Protein AF-A0A183U001-F1 (afdb_monomer_lite)

Secondary structure (DSSP, 8-state):
--------S---PPEEETTTTEEEEEEEEE-SSS-EEEEEEEEETTSHHHHHHHHH---EEES-STT-TT--THHHHHH------EEE----BTTBS---

Foldseek 3Di:
DDDDDDDDPDDWDWDQDPVQQKTKTWDFDDDPPRDIDIDIDIDHLCAAPQSVCLVPQDWDWFQALVPDPRHDCVVCVVVVNDDGIDTDGDDDPPVGSDPD

InterPro domains:
  IPR003018 GA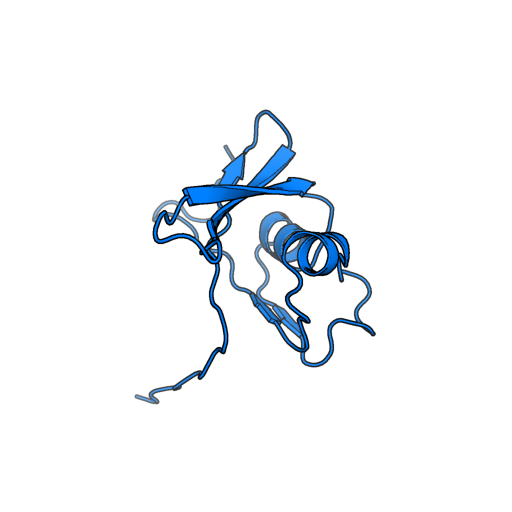F domain [PF01590] (6-93)
  IPR029016 GAF-like domain superfamily [G3DSA:3.30.450.40] (4-97)

Radius of gyration: 14.83 Å; chains: 1; bounding box: 39×41×35 Å

Sequence (100 aa):
MGFFLFEFIRCSLFLLDKEHSELVAEVFEKNGTSDEYLTEIRMPLSQGIVGHVASTGQMMNVKDVYSHPYFYPKVDERTGFVTRNILCFPIKDSSGLHFN

pLDDT: mean 82.6, std 16.4, range [34.56, 96.75]

Structure (mmCIF, N/CA/C/O backbone):
data_AF-A0A183U001-F1
#
_entry.id   AF-A0A183U001-F1
#
loop_
_atom_site.group_PDB
_atom_site.id
_atom_site.type_symbol
_atom_site.label_atom_id
_atom_site.label_alt_id
_atom_site.label_comp_id
_atom_site.label_asym_id
_atom_site.label_entity_id
_atom_site.label_seq_id
_atom_site.pdbx_PDB_ins_code
_atom_site.Cartn_x
_atom_site.Cartn_y
_atom_site.Cartn_z
_atom_site.occupancy
_atom_site.B_iso_or_equiv
_atom_site.auth_seq_id
_atom_site.auth_comp_id
_atom_site.auth_asym_id
_atom_site.auth_atom_id
_atom_site.pdbx_PDB_model_num
ATOM 1 N N . MET A 1 1 ? 2.229 -29.483 10.875 1.00 41.34 1 MET A N 1
ATOM 2 C CA . MET A 1 1 ? 2.488 -28.035 11.001 1.00 41.34 1 MET A CA 1
ATOM 3 C C . MET A 1 1 ? 3.276 -27.628 9.765 1.00 41.34 1 MET A C 1
ATOM 5 O O . MET A 1 1 ? 4.424 -28.032 9.649 1.00 41.34 1 MET A O 1
ATOM 9 N N . GLY A 1 2 ? 2.634 -27.018 8.769 1.00 45.03 2 GLY A N 1
ATOM 10 C CA . GLY A 1 2 ? 3.305 -26.660 7.515 1.00 45.03 2 GLY A CA 1
ATOM 11 C C . GLY A 1 2 ? 4.025 -25.326 7.668 1.00 45.03 2 GLY A C 1
ATOM 12 O O . GLY A 1 2 ? 3.396 -24.346 8.055 1.00 45.03 2 GLY A O 1
ATOM 13 N N . PHE A 1 3 ? 5.324 -25.292 7.386 1.00 43.03 3 PHE A N 1
ATOM 14 C CA . PHE A 1 3 ? 6.067 -24.046 7.242 1.00 43.03 3 PHE A CA 1
ATOM 15 C C . PHE A 1 3 ? 5.891 -23.564 5.800 1.00 43.03 3 PHE A C 1
ATOM 17 O O . PHE A 1 3 ? 6.305 -24.251 4.869 1.00 43.03 3 P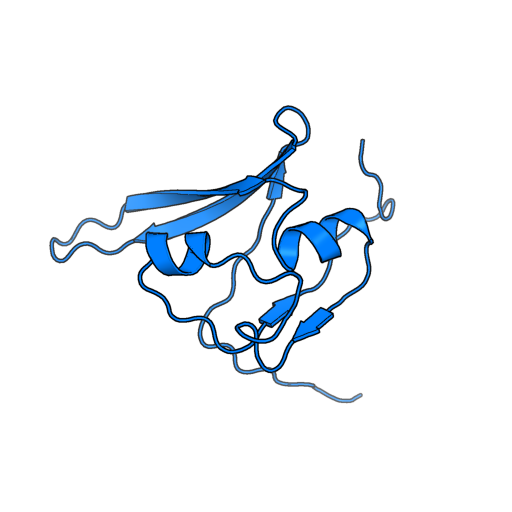HE A O 1
ATOM 24 N N . PHE A 1 4 ? 5.250 -22.412 5.608 1.00 49.66 4 PHE A N 1
ATOM 25 C CA . PHE A 1 4 ? 5.216 -21.739 4.312 1.00 49.66 4 PHE A CA 1
ATOM 26 C C . PHE A 1 4 ? 6.350 -20.716 4.290 1.00 49.66 4 PHE A C 1
ATOM 28 O O . PHE A 1 4 ? 6.270 -19.688 4.959 1.00 49.66 4 PHE A O 1
ATOM 35 N N . LEU A 1 5 ? 7.423 -21.026 3.563 1.00 49.44 5 LEU A N 1
ATOM 36 C CA . LEU A 1 5 ? 8.483 -20.067 3.271 1.00 49.44 5 LEU A CA 1
ATOM 37 C C . LEU A 1 5 ? 8.030 -19.225 2.072 1.00 49.44 5 LEU A C 1
ATOM 39 O O . LEU A 1 5 ? 7.785 -19.770 0.997 1.00 49.44 5 LEU A O 1
ATOM 43 N N . PHE A 1 6 ? 7.899 -17.915 2.261 1.00 59.69 6 PHE A N 1
ATOM 44 C CA . PHE A 1 6 ? 7.702 -16.970 1.167 1.00 59.69 6 PHE A CA 1
ATOM 45 C C . PHE A 1 6 ? 9.003 -16.197 0.953 1.00 59.69 6 PHE A C 1
ATOM 47 O O . PHE A 1 6 ? 9.484 -15.537 1.871 1.00 59.69 6 PHE A O 1
ATOM 54 N N . GLU A 1 7 ? 9.564 -16.272 -0.251 1.00 54.97 7 GLU A N 1
ATOM 55 C CA . GLU A 1 7 ? 10.674 -15.412 -0.653 1.00 54.97 7 GLU A CA 1
ATOM 56 C C . GLU A 1 7 ? 10.115 -14.149 -1.310 1.00 54.97 7 GLU A C 1
ATOM 58 O O . GLU A 1 7 ? 9.484 -14.209 -2.367 1.00 54.97 7 GLU A O 1
ATOM 63 N N . PHE A 1 8 ? 10.341 -12.999 -0.675 1.00 70.38 8 PHE A N 1
ATOM 64 C CA . PHE A 1 8 ? 9.997 -11.691 -1.224 1.00 70.38 8 PHE A CA 1
ATOM 65 C C . PHE A 1 8 ? 11.264 -10.922 -1.560 1.00 70.38 8 PHE A C 1
ATOM 67 O O . PHE A 1 8 ? 12.214 -10.895 -0.782 1.00 70.38 8 PHE A O 1
ATOM 74 N N . ILE A 1 9 ? 11.248 -10.240 -2.703 1.00 77.75 9 ILE A N 1
ATOM 75 C CA . ILE A 1 9 ? 12.345 -9.351 -3.101 1.00 77.75 9 ILE A CA 1
ATOM 76 C C . ILE A 1 9 ? 12.358 -8.096 -2.213 1.00 77.75 9 ILE A C 1
ATOM 78 O O . ILE A 1 9 ? 13.425 -7.579 -1.893 1.00 77.75 9 ILE A O 1
ATOM 82 N N . ARG A 1 10 ? 11.178 -7.607 -1.806 1.00 83.50 10 ARG A N 1
ATOM 83 C CA . ARG A 1 10 ? 10.997 -6.487 -0.872 1.00 83.50 10 ARG A CA 1
ATOM 84 C C . ARG A 1 10 ? 9.744 -6.698 -0.026 1.00 83.50 10 ARG A C 1
ATOM 86 O O . ARG A 1 10 ? 8.740 -7.193 -0.532 1.00 83.50 10 ARG A O 1
ATOM 93 N N . CYS A 1 11 ? 9.805 -6.263 1.229 1.00 85.69 11 CYS A N 1
ATOM 94 C CA . CYS A 1 11 ? 8.665 -6.174 2.139 1.00 85.69 11 CYS A CA 1
ATOM 95 C C . CYS A 1 11 ? 8.568 -4.743 2.672 1.00 85.69 11 CYS A C 1
ATOM 97 O O . CYS A 1 11 ? 9.588 -4.127 2.971 1.00 85.69 11 CYS A O 1
ATOM 99 N N . SER A 1 12 ? 7.348 -4.238 2.816 1.00 87.88 12 SER A N 1
ATOM 100 C CA . SER A 1 12 ? 7.065 -2.898 3.335 1.00 87.88 12 SER A CA 1
ATOM 101 C C . SER A 1 12 ? 5.891 -2.953 4.304 1.00 87.88 12 SER A C 1
ATOM 103 O O . SER A 1 12 ? 4.905 -3.643 4.033 1.00 87.88 12 SER A O 1
ATOM 105 N N . LEU A 1 13 ? 5.977 -2.197 5.396 1.00 90.25 13 LEU A N 1
ATOM 106 C CA . LEU A 1 13 ? 4.875 -1.983 6.326 1.00 90.25 13 LEU A CA 1
ATOM 107 C C . LEU A 1 13 ? 4.289 -0.592 6.079 1.00 90.25 13 LEU A C 1
ATOM 109 O O . LEU A 1 13 ? 5.012 0.395 6.162 1.00 90.25 13 LEU A O 1
ATOM 113 N N . PHE A 1 14 ? 2.991 -0.532 5.789 1.00 92.75 14 PHE A N 1
ATOM 114 C CA . PHE A 1 14 ? 2.256 0.726 5.699 1.00 92.75 14 PHE A CA 1
ATOM 115 C C . PHE A 1 14 ? 1.454 0.943 6.978 1.00 92.75 14 PHE A C 1
ATOM 117 O O . PHE A 1 14 ? 0.710 0.062 7.411 1.00 92.75 14 PHE A O 1
ATOM 124 N N . LEU A 1 15 ? 1.598 2.129 7.555 1.00 92.44 15 LEU A N 1
ATOM 125 C CA . LEU A 1 15 ? 0.816 2.623 8.674 1.00 92.44 15 LEU A CA 1
ATOM 126 C C . LEU A 1 15 ? -0.316 3.503 8.147 1.00 92.44 15 LEU A C 1
ATOM 128 O O . LEU A 1 15 ? -0.143 4.260 7.194 1.00 92.44 15 LEU A O 1
ATOM 132 N N . LEU A 1 16 ? -1.486 3.377 8.762 1.00 91.50 16 LEU A N 1
ATOM 133 C CA . LEU A 1 16 ? -2.657 4.174 8.426 1.00 91.50 16 LEU A CA 1
ATOM 134 C C . LEU A 1 16 ? -2.614 5.512 9.174 1.00 91.50 16 LEU A C 1
ATOM 136 O 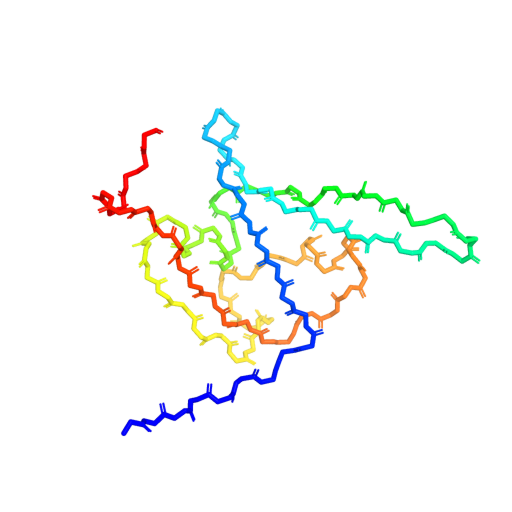O . LEU A 1 16 ? -2.720 5.531 10.399 1.00 91.50 16 LEU A O 1
ATOM 140 N N . ASP A 1 17 ? -2.535 6.610 8.428 1.00 92.88 17 ASP A N 1
ATOM 141 C CA . ASP A 1 17 ? -2.764 7.973 8.905 1.00 92.88 17 ASP A CA 1
ATOM 142 C C . ASP A 1 17 ? -4.238 8.336 8.665 1.00 92.88 17 ASP A C 1
ATOM 144 O O . ASP A 1 17 ? -4.675 8.587 7.538 1.00 92.88 17 ASP A O 1
ATOM 148 N N . LYS A 1 18 ? -5.038 8.310 9.735 1.00 87.00 18 LYS A N 1
ATOM 149 C CA . LYS A 1 18 ? -6.490 8.538 9.658 1.00 87.00 18 LYS A CA 1
ATOM 150 C C . LYS A 1 18 ? -6.850 10.001 9.473 1.00 87.00 18 LYS A C 1
ATOM 152 O O . LYS A 1 18 ? -7.850 10.287 8.821 1.00 87.00 18 LYS A O 1
ATOM 157 N N . GLU A 1 19 ? -6.042 10.904 10.021 1.00 93.56 19 GLU A N 1
ATOM 158 C CA . GLU A 1 19 ? -6.293 12.343 9.945 1.00 93.56 19 GLU A CA 1
ATOM 159 C C . GLU A 1 19 ? -6.237 12.813 8.491 1.00 93.56 19 GLU A C 1
ATOM 161 O O . GLU A 1 19 ? -7.108 13.559 8.042 1.00 93.56 19 GLU A O 1
ATOM 166 N N . HIS A 1 20 ? -5.273 12.292 7.730 1.00 94.44 20 HIS A N 1
ATOM 167 C CA . HIS A 1 20 ? -5.076 12.642 6.324 1.00 94.44 20 HIS A CA 1
ATOM 168 C C . HIS A 1 20 ? -5.696 11.630 5.348 1.00 94.44 20 HIS A C 1
ATOM 170 O O . HIS A 1 20 ? -5.728 11.877 4.144 1.00 94.44 20 HIS A O 1
ATOM 176 N N . SER A 1 21 ? -6.231 10.507 5.847 1.00 94.56 21 SER A N 1
ATOM 177 C CA . SER A 1 21 ? -6.699 9.377 5.026 1.00 94.56 21 SER A CA 1
ATOM 178 C C . SER A 1 21 ? -5.609 8.846 4.081 1.00 94.56 21 SER A C 1
ATOM 180 O O . SER A 1 21 ? -5.853 8.563 2.902 1.00 94.56 21 SER A O 1
ATOM 182 N N . GLU A 1 22 ? -4.399 8.693 4.617 1.00 95.81 22 GLU A N 1
ATOM 183 C CA . GLU A 1 22 ? -3.206 8.249 3.897 1.00 95.81 22 GLU A CA 1
ATOM 184 C C . GLU A 1 22 ? -2.632 6.951 4.473 1.00 95.81 22 GLU A C 1
ATOM 186 O O . GLU A 1 22 ? -2.841 6.581 5.625 1.00 95.81 22 GLU A O 1
ATOM 191 N N . LEU A 1 23 ? -1.869 6.252 3.642 1.00 94.81 23 LEU A N 1
ATOM 192 C CA . LEU A 1 23 ? -1.003 5.150 4.023 1.00 94.81 23 LEU A CA 1
ATOM 193 C C . LEU A 1 23 ? 0.445 5.615 3.904 1.00 94.81 23 LEU A C 1
ATOM 195 O O . LEU A 1 23 ? 0.849 6.114 2.849 1.00 94.81 23 LEU A O 1
ATOM 199 N N . VAL A 1 24 ? 1.213 5.412 4.970 1.00 94.38 24 VAL A N 1
ATOM 200 C CA . VAL A 1 24 ? 2.594 5.884 5.103 1.00 94.38 24 VAL A CA 1
ATOM 201 C C . VAL A 1 24 ? 3.522 4.697 5.332 1.00 94.38 24 VAL A C 1
ATOM 203 O O . VAL A 1 24 ? 3.278 3.886 6.221 1.00 94.38 24 VAL A O 1
ATOM 206 N N . ALA A 1 25 ? 4.584 4.580 4.542 1.00 91.19 25 ALA A N 1
ATOM 207 C CA . ALA A 1 25 ? 5.649 3.603 4.749 1.00 91.19 25 ALA A CA 1
ATOM 208 C C . ALA A 1 25 ? 7.009 4.297 4.718 1.00 91.19 25 ALA A C 1
ATOM 210 O O . ALA A 1 25 ? 7.285 5.086 3.815 1.00 91.19 25 ALA A O 1
ATOM 211 N N . GLU A 1 26 ? 7.871 3.969 5.672 1.00 85.12 26 GLU A N 1
ATOM 212 C CA . GLU A 1 26 ? 9.267 4.396 5.649 1.00 85.12 26 GLU A CA 1
ATOM 213 C C . GLU A 1 26 ? 10.078 3.496 4.713 1.00 85.12 26 GLU A C 1
ATOM 215 O O . GLU A 1 26 ? 9.960 2.267 4.730 1.00 85.12 26 GLU A O 1
ATOM 220 N N . VAL A 1 27 ? 10.913 4.116 3.885 1.00 77.06 27 VAL A N 1
ATOM 221 C CA . VAL A 1 27 ? 11.811 3.446 2.950 1.00 77.06 27 VAL A CA 1
ATOM 222 C C . VAL A 1 27 ? 13.213 4.003 3.119 1.00 77.06 27 VAL A C 1
ATOM 224 O O . VAL A 1 27 ? 13.436 5.211 3.096 1.00 77.06 27 VAL A O 1
ATOM 227 N N . PHE A 1 28 ? 14.173 3.097 3.266 1.00 70.38 28 PHE A N 1
ATOM 228 C CA . PHE A 1 28 ? 15.587 3.437 3.256 1.00 70.38 28 PHE A CA 1
ATOM 229 C C . PHE A 1 28 ? 16.052 3.569 1.807 1.00 70.38 28 PHE A C 1
ATOM 231 O O . PHE A 1 28 ? 16.067 2.585 1.061 1.00 70.38 28 PHE A O 1
ATOM 238 N N . GLU A 1 29 ? 16.425 4.782 1.406 1.00 66.19 29 GLU A N 1
ATOM 239 C CA . GLU A 1 29 ? 17.069 5.026 0.121 1.00 66.19 29 GLU A CA 1
ATOM 240 C C . GLU A 1 29 ? 18.577 5.166 0.323 1.00 66.19 29 GLU A C 1
ATOM 242 O O . GLU A 1 29 ? 19.057 5.909 1.181 1.00 66.19 29 GLU A O 1
ATOM 247 N N . LYS A 1 30 ? 19.338 4.432 -0.490 1.00 61.44 30 LYS A N 1
ATOM 248 C CA . LYS A 1 30 ? 20.789 4.559 -0.557 1.00 61.44 30 LYS A CA 1
ATOM 249 C C . LYS A 1 30 ? 21.138 5.380 -1.787 1.00 61.44 30 LYS A C 1
ATOM 251 O O . LYS A 1 30 ? 21.058 4.868 -2.904 1.00 61.44 30 LYS A O 1
ATOM 256 N N . ASN A 1 31 ? 21.548 6.629 -1.587 1.00 55.62 31 ASN A N 1
ATOM 257 C CA . ASN A 1 31 ? 22.180 7.384 -2.662 1.00 55.62 31 ASN A CA 1
ATOM 258 C C . ASN A 1 31 ? 23.619 6.886 -2.865 1.00 55.62 31 ASN A C 1
ATOM 260 O O . ASN A 1 31 ? 24.210 6.255 -1.995 1.00 55.62 31 ASN A O 1
ATOM 264 N N . GLY A 1 32 ? 24.188 7.101 -4.053 1.00 56.75 32 GLY A N 1
ATOM 265 C CA . GLY A 1 32 ? 25.541 6.633 -4.402 1.00 56.75 32 GLY A CA 1
ATOM 266 C C . GLY A 1 32 ? 26.674 7.241 -3.557 1.00 56.75 32 GLY A C 1
ATOM 267 O O . GLY A 1 32 ? 27.825 6.831 -3.687 1.00 56.75 32 GLY A O 1
ATOM 268 N N . THR A 1 33 ? 26.356 8.204 -2.694 1.00 58.50 33 THR A N 1
ATOM 269 C CA . THR A 1 33 ? 27.183 8.716 -1.599 1.00 58.50 33 THR A CA 1
ATOM 270 C C . THR A 1 33 ? 26.779 7.995 -0.316 1.00 58.50 33 THR A C 1
ATOM 272 O O . THR A 1 33 ? 25.603 7.741 -0.121 1.00 58.50 33 THR A O 1
ATOM 275 N N . SER A 1 34 ? 27.725 7.658 0.555 1.00 57.81 34 SER A N 1
ATOM 276 C CA . SER A 1 34 ? 27.592 6.807 1.757 1.00 57.81 34 SER A CA 1
ATOM 277 C C . SER A 1 34 ? 26.494 7.143 2.790 1.00 57.81 34 SER A C 1
ATOM 279 O O . SER A 1 34 ? 26.450 6.493 3.831 1.00 57.81 34 SER A O 1
ATOM 281 N N . ASP A 1 35 ? 25.620 8.105 2.519 1.00 61.97 35 ASP A N 1
ATOM 282 C CA . ASP A 1 35 ? 24.545 8.548 3.393 1.00 61.97 35 ASP A CA 1
ATOM 283 C C . ASP A 1 35 ? 23.226 7.875 2.983 1.00 61.97 35 ASP A C 1
ATOM 285 O O . ASP A 1 35 ? 22.641 8.157 1.932 1.00 61.97 35 ASP A O 1
ATOM 289 N N . GLU A 1 36 ? 22.767 6.949 3.823 1.00 62.50 36 GLU A N 1
ATOM 290 C CA . GLU A 1 36 ? 21.406 6.416 3.778 1.00 62.50 36 GLU A CA 1
ATOM 291 C C . GLU A 1 36 ? 20.470 7.448 4.413 1.00 62.50 36 GLU A C 1
ATOM 293 O O . GLU A 1 36 ? 20.698 7.885 5.542 1.00 62.50 36 GLU A O 1
ATOM 298 N N . TYR A 1 37 ? 19.418 7.850 3.700 1.00 67.31 37 TYR A N 1
ATOM 299 C CA . TYR A 1 37 ? 18.380 8.720 4.251 1.00 67.31 37 TYR A CA 1
ATOM 300 C C . TYR A 1 37 ? 17.031 8.009 4.211 1.00 67.31 37 TYR A C 1
ATOM 302 O O . TYR A 1 37 ? 16.696 7.269 3.281 1.00 67.31 37 TYR A O 1
ATOM 310 N N . LEU A 1 38 ? 16.265 8.226 5.274 1.00 68.38 38 LEU A N 1
ATOM 311 C CA . LEU A 1 38 ? 14.897 7.754 5.404 1.00 68.38 38 LEU A CA 1
ATOM 312 C C . LEU A 1 38 ? 13.986 8.633 4.545 1.00 68.38 38 LEU A C 1
ATOM 314 O O . LEU A 1 38 ? 13.944 9.849 4.727 1.00 68.38 38 LEU A O 1
ATOM 318 N N . THR A 1 39 ? 13.257 8.013 3.621 1.00 80.19 39 THR A N 1
ATOM 319 C CA . THR A 1 39 ? 12.218 8.658 2.812 1.00 80.19 39 THR A CA 1
ATOM 320 C C . THR A 1 39 ? 10.863 8.035 3.114 1.00 80.19 39 THR A C 1
ATOM 322 O O . THR A 1 39 ? 10.749 6.828 3.303 1.00 80.19 39 THR A O 1
ATOM 325 N N . GLU A 1 40 ? 9.809 8.849 3.124 1.00 88.38 40 GLU A N 1
ATOM 326 C CA . GLU A 1 40 ? 8.437 8.373 3.299 1.00 88.38 40 GLU A CA 1
ATOM 327 C C . GLU A 1 40 ? 7.726 8.166 1.954 1.00 88.38 40 GLU A C 1
ATOM 329 O O . GLU A 1 40 ? 7.617 9.069 1.112 1.00 88.38 40 GLU A O 1
ATOM 334 N N . ILE A 1 41 ? 7.143 6.984 1.771 1.00 89.56 41 ILE A N 1
ATOM 335 C CA . ILE A 1 41 ? 6.122 6.739 0.758 1.00 89.56 41 ILE A CA 1
ATOM 336 C C . ILE A 1 41 ? 4.768 7.045 1.378 1.00 89.56 41 ILE A C 1
ATOM 338 O O . ILE A 1 41 ? 4.365 6.420 2.353 1.00 89.56 41 ILE A O 1
ATOM 342 N N . ARG A 1 42 ? 4.053 7.982 0.758 1.00 92.94 42 ARG A N 1
ATOM 343 C CA . ARG A 1 42 ? 2.682 8.361 1.105 1.00 92.94 42 ARG A CA 1
ATOM 344 C C . ARG A 1 42 ? 1.763 8.091 -0.071 1.00 92.94 42 ARG A C 1
ATOM 346 O O . ARG A 1 42 ? 2.114 8.410 -1.214 1.00 92.94 42 ARG A O 1
ATOM 353 N N . MET A 1 43 ? 0.609 7.498 0.203 1.00 94.31 43 MET A N 1
ATOM 354 C CA . MET A 1 43 ? -0.426 7.249 -0.796 1.00 94.31 43 MET A CA 1
ATOM 355 C C . MET A 1 43 ? -1.834 7.329 -0.192 1.00 94.31 43 MET A C 1
ATOM 357 O O . MET A 1 43 ? -1.995 7.028 0.987 1.00 94.31 43 MET A O 1
ATOM 361 N N . PRO A 1 44 ? -2.869 7.680 -0.975 1.00 95.81 44 PRO A N 1
ATOM 362 C CA . PRO A 1 44 ? -4.240 7.726 -0.467 1.00 95.81 44 PRO A CA 1
ATOM 363 C C . PRO A 1 44 ? -4.738 6.349 -0.011 1.00 95.81 44 PRO A C 1
ATOM 365 O O . PRO A 1 44 ? -4.531 5.356 -0.712 1.00 95.81 44 PRO A O 1
ATOM 368 N N . LEU A 1 45 ? -5.484 6.296 1.099 1.00 95.50 45 LEU A N 1
ATOM 369 C CA . LEU A 1 45 ? -6.117 5.067 1.605 1.00 95.50 45 LEU A CA 1
ATOM 370 C C . LEU A 1 45 ? -7.053 4.406 0.579 1.00 95.50 45 LEU A C 1
ATOM 372 O O . LEU A 1 45 ? -7.213 3.190 0.561 1.00 95.50 45 LEU A O 1
ATOM 376 N N . SER A 1 46 ? -7.672 5.198 -0.295 1.00 95.69 46 SER A N 1
ATOM 377 C CA . SER A 1 46 ? -8.612 4.717 -1.313 1.00 95.69 46 SER A CA 1
ATOM 378 C C . SER A 1 46 ? -7.945 4.092 -2.543 1.00 95.69 46 SER A C 1
ATOM 380 O O . SER A 1 46 ? -8.645 3.647 -3.453 1.00 95.69 46 SER A O 1
ATOM 382 N N . GLN A 1 47 ? -6.611 4.072 -2.609 1.00 95.75 47 GLN A N 1
ATOM 383 C CA . GLN A 1 47 ? -5.863 3.635 -3.784 1.00 95.75 47 GLN A CA 1
ATOM 384 C C . GLN A 1 47 ? -4.943 2.459 -3.477 1.00 95.75 47 GLN A C 1
ATOM 386 O O . GLN A 1 47 ? -4.493 2.248 -2.354 1.00 95.75 47 GLN A O 1
ATOM 391 N N . GLY A 1 48 ? -4.613 1.703 -4.520 1.00 95.38 48 GLY A N 1
ATOM 392 C CA . GLY A 1 48 ? -3.658 0.612 -4.411 1.00 95.38 48 GLY A CA 1
ATOM 393 C C . GLY A 1 48 ? -4.220 -0.651 -3.762 1.00 95.38 48 GLY A C 1
ATOM 394 O O . GLY A 1 48 ? -5.259 -0.662 -3.103 1.00 95.38 48 GLY A O 1
ATOM 395 N N . ILE A 1 49 ? -3.459 -1.734 -3.909 1.00 96.75 49 ILE A N 1
ATOM 396 C CA . ILE A 1 49 ? -3.741 -3.013 -3.251 1.00 96.75 49 ILE A CA 1
ATOM 397 C C . ILE A 1 49 ? -3.680 -2.842 -1.730 1.00 96.75 49 ILE A C 1
ATOM 399 O O . ILE A 1 49 ? -4.550 -3.344 -1.028 1.00 96.75 49 ILE A O 1
ATOM 403 N N . VAL A 1 50 ? -2.713 -2.068 -1.224 1.00 94.94 50 VAL A N 1
ATOM 404 C CA . VAL A 1 50 ? -2.591 -1.776 0.212 1.00 94.94 50 VAL A CA 1
ATOM 405 C C . VAL A 1 50 ? -3.821 -1.026 0.729 1.00 94.94 50 VAL A C 1
ATOM 407 O O . VAL A 1 50 ? -4.371 -1.424 1.750 1.00 94.94 50 VAL A O 1
ATOM 410 N N . GLY A 1 51 ? -4.310 -0.012 0.006 1.00 95.31 51 GLY A N 1
ATOM 411 C CA . GLY A 1 51 ? -5.531 0.716 0.363 1.00 95.31 51 GLY A CA 1
ATOM 412 C C . GLY A 1 51 ? -6.776 -0.160 0.377 1.00 95.31 51 GLY A C 1
ATOM 413 O O . GLY A 1 51 ? -7.577 -0.096 1.312 1.00 95.31 51 GLY A O 1
ATOM 414 N N . HIS A 1 52 ? -6.905 -1.057 -0.603 1.00 96.00 52 HIS A N 1
ATOM 415 C CA . HIS A 1 52 ? -8.001 -2.021 -0.637 1.00 96.00 52 HIS A CA 1
ATOM 416 C C . HIS A 1 52 ? -7.959 -2.994 0.550 1.00 96.00 52 HIS A C 1
ATOM 418 O O . HIS A 1 52 ? -8.975 -3.198 1.216 1.00 96.00 52 HIS A O 1
ATOM 424 N N . VAL A 1 53 ? -6.793 -3.573 0.851 1.00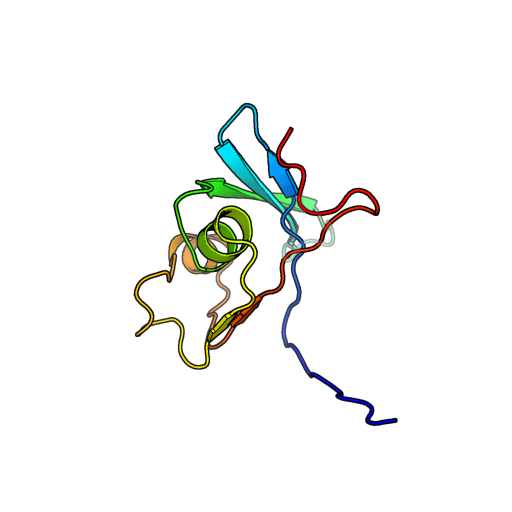 95.75 53 VAL A N 1
ATOM 425 C CA . VAL A 1 53 ? -6.618 -4.485 1.993 1.00 95.75 53 VAL A CA 1
ATOM 426 C C . VAL A 1 53 ? -6.838 -3.755 3.316 1.00 95.75 53 VAL A C 1
ATOM 428 O O . VAL A 1 53 ? -7.514 -4.285 4.198 1.00 95.75 53 VAL A O 1
ATOM 431 N N . ALA A 1 54 ? -6.326 -2.530 3.446 1.00 92.69 54 ALA A N 1
ATOM 432 C CA . ALA A 1 54 ? -6.539 -1.691 4.617 1.00 92.69 54 ALA A CA 1
ATOM 433 C C . ALA A 1 54 ? -8.027 -1.386 4.818 1.00 92.69 54 ALA A C 1
ATOM 435 O O . ALA A 1 54 ? -8.516 -1.523 5.929 1.00 92.69 54 ALA A O 1
ATOM 436 N N . SER A 1 55 ? -8.765 -1.056 3.755 1.00 91.81 55 SER A N 1
ATOM 437 C CA . SER A 1 55 ? -10.188 -0.698 3.841 1.00 91.81 55 SER A CA 1
ATOM 438 C C . SER A 1 55 ? -11.105 -1.901 4.086 1.00 91.81 55 SER A C 1
ATOM 440 O O . SER A 1 55 ? -12.095 -1.797 4.804 1.00 91.81 55 SER A O 1
ATOM 442 N N . THR A 1 56 ? -10.806 -3.052 3.479 1.00 93.44 56 THR A N 1
ATOM 443 C CA . THR A 1 56 ? -11.677 -4.243 3.535 1.00 93.44 56 THR A CA 1
ATOM 444 C C . THR A 1 56 ? -11.300 -5.220 4.642 1.00 93.44 56 THR A C 1
ATOM 446 O O . THR A 1 56 ? -12.120 -6.040 5.057 1.00 93.44 56 THR A O 1
ATOM 449 N N . GLY A 1 57 ? -10.047 -5.193 5.098 1.00 91.62 57 GLY A N 1
ATOM 450 C CA . GLY A 1 57 ? -9.510 -6.205 5.998 1.00 91.62 57 GLY A CA 1
ATOM 451 C C . GLY A 1 57 ? -9.371 -7.593 5.368 1.00 91.62 57 GLY A C 1
ATOM 452 O O . GLY A 1 57 ? -9.190 -8.562 6.110 1.00 91.62 57 GLY A O 1
ATOM 453 N N . GLN A 1 58 ? -9.473 -7.709 4.041 1.00 93.25 58 GLN A N 1
ATOM 454 C CA . GLN A 1 58 ? -9.310 -8.963 3.310 1.00 93.25 58 GLN A CA 1
ATOM 455 C C . GLN A 1 58 ? -7.909 -9.031 2.708 1.00 93.25 58 GLN A C 1
ATOM 457 O O . GLN A 1 58 ? -7.470 -8.096 2.050 1.00 93.25 58 GLN A O 1
ATOM 462 N N . MET A 1 59 ? -7.195 -10.137 2.934 1.00 94.44 59 MET A N 1
ATOM 463 C CA . MET A 1 59 ? -5.877 -10.347 2.331 1.00 94.44 59 MET A CA 1
ATOM 464 C C . MET A 1 59 ? -5.968 -10.475 0.808 1.00 94.44 59 MET A C 1
ATOM 466 O O . MET A 1 59 ? -6.938 -11.017 0.278 1.00 94.44 59 MET A O 1
ATOM 470 N N . MET A 1 60 ? -4.916 -10.059 0.106 1.00 95.19 60 MET A N 1
ATOM 471 C CA . MET A 1 60 ? -4.832 -10.169 -1.348 1.00 95.19 60 MET A CA 1
ATOM 472 C C . MET A 1 60 ? -3.512 -10.794 -1.782 1.00 95.19 60 MET A C 1
ATOM 474 O O . MET A 1 60 ? -2.442 -10.335 -1.392 1.00 95.19 60 MET A O 1
ATOM 478 N N . ASN A 1 61 ? -3.601 -11.820 -2.631 1.00 95.25 61 ASN A N 1
ATOM 479 C CA . ASN A 1 61 ? -2.467 -12.420 -3.329 1.00 95.25 61 ASN A CA 1
ATOM 480 C C . ASN A 1 61 ? -2.578 -12.111 -4.827 1.00 95.25 61 ASN A C 1
ATOM 482 O O . ASN A 1 61 ? -3.325 -12.769 -5.553 1.00 95.25 61 ASN A O 1
ATOM 486 N N . VAL A 1 62 ? -1.857 -11.088 -5.275 1.00 95.31 62 VAL A N 1
ATOM 487 C CA . VAL A 1 62 ? -1.869 -10.578 -6.646 1.00 95.31 62 V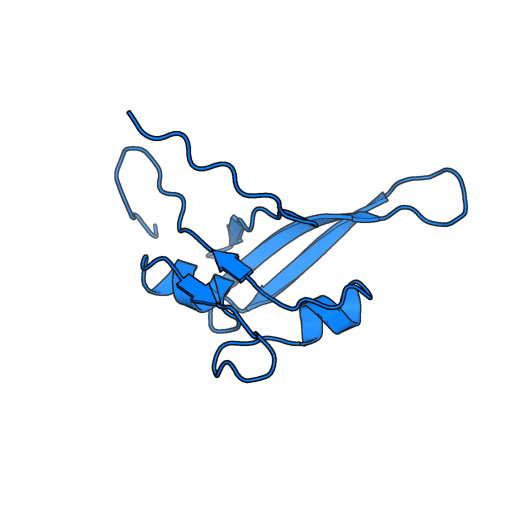AL A CA 1
ATOM 488 C C . VAL A 1 62 ? -0.623 -11.064 -7.378 1.00 95.31 62 VAL A C 1
ATOM 490 O O . VAL A 1 62 ? 0.498 -10.712 -7.019 1.00 95.31 62 VAL A O 1
ATOM 493 N N . LYS A 1 63 ? -0.816 -11.870 -8.426 1.00 93.94 63 LYS A N 1
ATOM 494 C CA . LYS A 1 63 ? 0.281 -12.475 -9.207 1.00 93.94 63 LYS A CA 1
ATOM 495 C C . LYS A 1 63 ? 0.842 -11.567 -10.300 1.00 93.94 63 LYS A C 1
ATOM 497 O O . LYS A 1 63 ? 2.005 -11.716 -10.658 1.00 93.94 63 LYS A O 1
ATOM 502 N N . ASP A 1 64 ? 0.004 -10.683 -10.828 1.00 95.19 64 ASP A N 1
ATOM 503 C CA . ASP A 1 64 ? 0.362 -9.673 -11.815 1.00 95.19 64 ASP A CA 1
ATOM 504 C C . ASP A 1 64 ? -0.354 -8.379 -11.442 1.00 95.19 64 ASP A C 1
ATOM 506 O O . ASP A 1 64 ? -1.582 -8.306 -11.466 1.00 95.19 64 ASP A O 1
ATOM 510 N N . VAL A 1 65 ? 0.417 -7.384 -11.020 1.00 94.88 65 VAL A N 1
ATOM 511 C CA . VAL A 1 65 ? -0.144 -6.108 -10.580 1.00 94.88 65 VAL A CA 1
ATOM 512 C C . VAL A 1 65 ? -0.559 -5.225 -11.754 1.00 94.88 65 VAL A C 1
ATOM 514 O O . VAL A 1 65 ? -1.545 -4.513 -11.632 1.00 94.88 65 VAL A O 1
ATOM 517 N N . TYR A 1 66 ? 0.094 -5.298 -12.917 1.00 93.75 66 TYR A N 1
ATOM 518 C CA . TYR A 1 66 ? -0.202 -4.381 -14.028 1.00 93.75 66 TYR A CA 1
ATOM 519 C C . TYR A 1 66 ? -1.545 -4.676 -14.710 1.00 93.75 66 TYR A C 1
ATOM 521 O O . TYR A 1 66 ? -2.120 -3.793 -15.341 1.00 93.75 66 TYR A O 1
ATOM 529 N N . SER A 1 67 ? -2.076 -5.890 -14.547 1.00 94.88 67 SER A N 1
ATOM 530 C CA . SER A 1 67 ? -3.438 -6.256 -14.956 1.00 94.88 67 SER A CA 1
ATOM 531 C C . SER A 1 67 ? -4.480 -6.103 -13.840 1.00 94.88 67 SER A C 1
ATOM 533 O O . SER A 1 67 ? -5.671 -6.319 -14.075 1.00 94.88 67 SER A O 1
ATOM 535 N N . HIS A 1 68 ? -4.069 -5.727 -12.624 1.00 95.56 68 HIS A N 1
ATOM 536 C CA . HIS A 1 68 ? -4.947 -5.703 -11.461 1.00 95.56 68 HIS A CA 1
ATOM 537 C C . HIS A 1 68 ? -5.659 -4.343 -11.303 1.00 95.56 68 HIS A C 1
ATOM 539 O O . HIS A 1 68 ? -4.996 -3.306 -11.272 1.00 95.56 68 HIS A O 1
ATOM 545 N N . PRO A 1 69 ? -6.993 -4.303 -11.096 1.00 94.50 69 PRO A N 1
ATOM 546 C CA . PRO A 1 69 ? -7.764 -3.050 -11.046 1.00 94.50 69 PRO A CA 1
ATOM 547 C C . PRO A 1 69 ? -7.367 -2.108 -9.903 1.00 94.50 69 PRO A C 1
ATOM 549 O O . PRO A 1 69 ? -7.552 -0.900 -9.996 1.00 94.50 69 PRO A O 1
ATOM 552 N N . TYR A 1 70 ? -6.825 -2.658 -8.816 1.00 93.94 70 TYR A N 1
ATOM 553 C CA . TYR A 1 70 ? -6.353 -1.885 -7.664 1.00 93.94 70 TYR A CA 1
ATOM 554 C C . TYR A 1 70 ? -4.865 -1.545 -7.711 1.00 93.94 70 TYR A C 1
ATOM 556 O O . TYR A 1 70 ? -4.318 -1.143 -6.693 1.00 93.94 70 TYR A O 1
ATOM 564 N N . PHE A 1 71 ? -4.161 -1.730 -8.825 1.00 94.44 71 PHE A N 1
ATOM 565 C CA . PHE A 1 71 ? -2.754 -1.346 -8.869 1.00 94.44 71 PHE A CA 1
ATOM 566 C C . PHE A 1 71 ? -2.576 0.176 -8.876 1.00 94.44 71 PHE A C 1
ATOM 568 O O . PHE A 1 71 ? -3.312 0.903 -9.541 1.00 94.44 71 PHE A O 1
ATOM 575 N N . TYR A 1 72 ? -1.593 0.654 -8.111 1.00 94.62 72 TYR A N 1
ATOM 576 C CA . TYR A 1 72 ? -1.265 2.071 -8.004 1.00 94.62 72 TYR A CA 1
ATOM 577 C C . TYR A 1 72 ? 0.187 2.309 -8.446 1.00 94.62 72 TYR A C 1
ATOM 579 O O . TYR A 1 72 ? 1.103 2.137 -7.639 1.00 94.62 72 TYR A O 1
ATOM 587 N N . PRO A 1 73 ? 0.418 2.704 -9.713 1.00 92.75 73 PRO A N 1
ATOM 588 C CA . PRO A 1 73 ? 1.755 2.729 -10.313 1.00 92.75 73 PRO A CA 1
ATOM 589 C C . PRO A 1 73 ? 2.680 3.803 -9.733 1.00 92.75 73 PRO A C 1
ATOM 591 O O . PRO A 1 73 ? 3.896 3.678 -9.835 1.00 92.75 73 PRO A O 1
ATOM 594 N N . LYS A 1 74 ? 2.143 4.835 -9.067 1.00 92.94 74 LYS A N 1
ATOM 595 C CA . LYS A 1 74 ? 2.967 5.952 -8.576 1.00 92.94 74 LYS A CA 1
ATOM 596 C C . LYS A 1 74 ? 3.999 5.543 -7.522 1.00 92.94 74 LYS A C 1
ATOM 598 O O . LYS A 1 74 ? 4.969 6.263 -7.317 1.00 92.94 74 LYS A O 1
ATOM 603 N N . VAL A 1 75 ? 3.796 4.422 -6.827 1.00 89.50 75 VAL A N 1
ATOM 604 C CA . VAL A 1 75 ? 4.791 3.893 -5.878 1.00 89.50 75 VAL A CA 1
ATOM 605 C C . VAL A 1 75 ? 6.015 3.364 -6.630 1.00 89.50 75 VAL A C 1
ATOM 607 O O . VAL A 1 75 ? 7.143 3.703 -6.275 1.00 89.50 75 VAL A O 1
ATOM 610 N N . ASP A 1 76 ? 5.796 2.608 -7.705 1.00 90.69 76 ASP A N 1
ATOM 611 C CA . ASP A 1 76 ? 6.861 2.125 -8.588 1.00 90.69 76 ASP A CA 1
ATOM 612 C C . ASP A 1 76 ? 7.588 3.305 -9.252 1.00 90.69 76 ASP A C 1
ATOM 614 O O . ASP A 1 76 ? 8.814 3.374 -9.224 1.00 90.69 76 ASP A O 1
ATOM 618 N N . GLU A 1 77 ? 6.838 4.284 -9.773 1.00 90.75 77 GLU A N 1
ATOM 619 C CA . GLU A 1 77 ? 7.395 5.493 -10.403 1.00 90.75 77 GLU A CA 1
ATOM 620 C C . GLU A 1 77 ? 8.298 6.288 -9.449 1.00 90.75 77 GLU A C 1
ATOM 622 O O . GLU A 1 77 ? 9.358 6.762 -9.853 1.00 90.75 77 GLU A O 1
ATOM 627 N N . ARG A 1 78 ? 7.895 6.421 -8.178 1.00 85.25 78 ARG A N 1
ATOM 628 C CA . ARG A 1 78 ? 8.667 7.145 -7.158 1.00 85.25 78 ARG A CA 1
ATOM 629 C C . ARG A 1 78 ? 9.918 6.393 -6.714 1.00 85.25 78 ARG A C 1
ATOM 631 O O . ARG A 1 78 ? 10.938 7.023 -6.478 1.00 85.25 78 ARG A O 1
ATOM 638 N N . THR A 1 79 ? 9.828 5.074 -6.564 1.00 83.50 79 THR A N 1
ATOM 639 C CA . THR A 1 79 ? 10.917 4.252 -6.005 1.00 83.50 79 THR A CA 1
ATOM 640 C C . THR A 1 79 ? 11.870 3.701 -7.065 1.00 83.50 79 THR A C 1
ATOM 642 O O . THR A 1 79 ? 12.919 3.153 -6.727 1.00 83.50 79 THR A O 1
ATOM 645 N N . GLY A 1 80 ? 11.480 3.758 -8.342 1.00 86.19 80 GLY A N 1
ATOM 646 C CA . GLY A 1 80 ? 12.157 3.067 -9.438 1.00 86.19 80 GLY A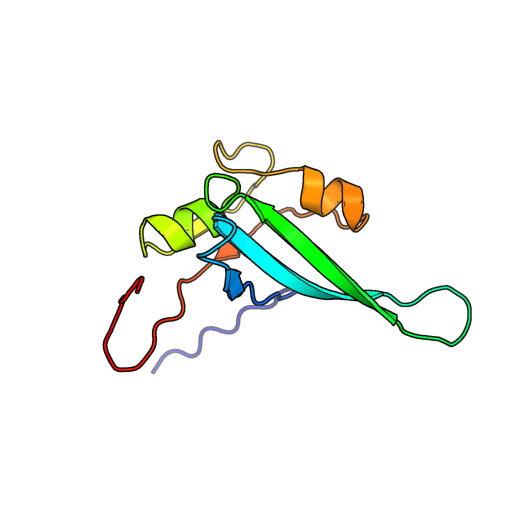 CA 1
ATOM 647 C C . GLY A 1 80 ? 12.059 1.538 -9.359 1.00 86.19 80 GLY A C 1
ATOM 648 O O . GLY A 1 80 ? 12.684 0.841 -10.160 1.00 86.19 80 GLY A O 1
ATOM 649 N N . PHE A 1 81 ? 11.306 0.992 -8.397 1.00 86.00 81 PHE A N 1
ATOM 650 C CA . PHE A 1 81 ? 11.099 -0.443 -8.260 1.00 86.00 81 PHE A CA 1
ATOM 651 C C . PHE A 1 81 ? 9.940 -0.892 -9.147 1.00 86.00 81 PHE A C 1
ATOM 653 O O . PHE A 1 81 ? 8.878 -0.288 -9.134 1.00 86.00 81 PHE A O 1
ATOM 660 N N . VAL A 1 82 ? 10.136 -1.973 -9.902 1.00 90.56 82 VAL A N 1
ATOM 661 C CA . VAL A 1 82 ? 9.092 -2.567 -10.747 1.00 90.56 82 VAL A CA 1
ATOM 662 C C . VAL A 1 82 ? 8.430 -3.695 -9.969 1.00 90.56 82 VAL A C 1
ATOM 664 O O . VAL A 1 82 ? 8.987 -4.792 -9.844 1.00 90.56 82 VAL A O 1
ATOM 667 N N . THR A 1 83 ? 7.235 -3.438 -9.454 1.00 91.62 83 THR A N 1
ATOM 668 C CA . THR A 1 83 ? 6.471 -4.430 -8.709 1.00 91.62 83 THR A CA 1
ATOM 669 C C . THR A 1 83 ? 5.778 -5.374 -9.684 1.00 91.62 83 THR A C 1
ATOM 671 O O . THR A 1 83 ? 5.064 -4.940 -10.575 1.00 91.62 83 THR A O 1
ATOM 674 N N . ARG A 1 84 ? 5.979 -6.690 -9.542 1.00 93.50 84 ARG A N 1
ATOM 675 C CA . ARG A 1 84 ? 5.328 -7.697 -10.410 1.00 93.50 84 ARG A CA 1
ATOM 676 C C . ARG A 1 84 ? 4.162 -8.395 -9.730 1.00 93.50 84 ARG A C 1
ATOM 678 O O . ARG A 1 84 ? 3.117 -8.593 -10.336 1.00 93.50 84 ARG A O 1
ATOM 685 N N . ASN A 1 85 ? 4.356 -8.770 -8.474 1.00 93.88 85 ASN A N 1
ATOM 686 C CA . ASN A 1 85 ? 3.385 -9.466 -7.646 1.00 93.88 85 ASN A CA 1
ATOM 687 C C . ASN A 1 85 ? 3.388 -8.860 -6.243 1.00 93.88 85 ASN A C 1
ATOM 689 O O . ASN A 1 85 ? 4.374 -8.263 -5.816 1.00 93.88 85 ASN A O 1
ATOM 693 N N . ILE A 1 86 ? 2.260 -8.989 -5.550 1.00 94.44 86 ILE A N 1
ATOM 694 C CA . ILE A 1 86 ? 2.065 -8.487 -4.193 1.00 94.44 86 ILE A CA 1
ATOM 695 C C . ILE A 1 86 ? 1.289 -9.532 -3.405 1.00 94.44 86 ILE A C 1
ATOM 697 O O . ILE A 1 86 ? 0.217 -9.967 -3.819 1.00 94.44 86 ILE A O 1
ATOM 701 N N . LEU A 1 87 ? 1.790 -9.863 -2.220 1.00 94.62 87 LEU A N 1
ATOM 702 C CA . LEU A 1 87 ? 1.000 -10.493 -1.174 1.00 94.62 87 LEU A CA 1
ATOM 703 C C . LEU A 1 87 ? 0.816 -9.472 -0.050 1.00 94.62 87 LEU A C 1
ATOM 705 O O . LEU A 1 87 ? 1.793 -9.014 0.534 1.00 94.62 87 LEU A O 1
ATOM 709 N N . CYS A 1 88 ? -0.427 -9.088 0.227 1.00 94.62 88 CYS A N 1
ATOM 710 C CA . CYS A 1 88 ? -0.752 -8.049 1.197 1.00 94.62 88 CYS A CA 1
ATOM 711 C C . CYS A 1 88 ? -1.735 -8.581 2.242 1.00 94.62 88 CYS A C 1
ATOM 713 O O . CYS A 1 88 ? -2.758 -9.185 1.905 1.00 94.62 88 CYS A O 1
ATOM 715 N N . PHE A 1 89 ? -1.416 -8.345 3.514 1.00 93.56 89 PHE A N 1
ATOM 716 C CA . PHE A 1 89 ? -2.217 -8.760 4.656 1.00 93.56 89 PHE A CA 1
ATOM 717 C C . PHE A 1 89 ? -2.504 -7.565 5.562 1.00 93.56 89 PHE A C 1
ATOM 719 O O . PHE A 1 89 ? -1.610 -6.748 5.787 1.00 93.56 89 PHE A O 1
ATOM 726 N N . PRO A 1 90 ? -3.711 -7.484 6.136 1.00 92.94 90 PRO A N 1
ATOM 727 C CA . PRO A 1 90 ? -3.993 -6.510 7.173 1.00 92.94 90 PRO A CA 1
ATOM 728 C C . PRO A 1 90 ? -3.374 -6.973 8.496 1.00 92.94 90 PRO A C 1
ATOM 730 O O . PRO A 1 90 ? -3.567 -8.116 8.915 1.00 92.94 90 PRO A O 1
ATOM 733 N N . ILE A 1 91 ? -2.674 -6.069 9.176 1.00 89.19 91 ILE A N 1
ATOM 734 C CA . ILE A 1 91 ? -2.214 -6.269 10.554 1.00 89.19 91 ILE A CA 1
ATOM 735 C C . ILE A 1 91 ? -3.179 -5.524 11.472 1.00 89.19 91 ILE A C 1
ATOM 737 O O . ILE A 1 91 ? -3.552 -4.385 11.200 1.00 89.19 91 ILE A O 1
ATOM 741 N N . LYS A 1 92 ? -3.619 -6.198 12.533 1.00 79.06 92 LYS A N 1
ATOM 742 C CA . LYS A 1 92 ? -4.602 -5.698 13.496 1.00 79.06 92 LYS A CA 1
ATOM 743 C C . LYS A 1 92 ? -4.025 -5.840 14.894 1.00 79.06 92 LYS A C 1
ATOM 745 O O . LYS A 1 92 ? -3.270 -6.781 15.143 1.00 79.06 92 LYS A O 1
ATOM 750 N N . ASP A 1 93 ? -4.382 -4.932 15.790 1.00 75.88 93 ASP A N 1
ATOM 751 C CA . ASP A 1 93 ? -4.057 -5.091 17.203 1.00 75.88 93 ASP A CA 1
ATOM 752 C C . ASP A 1 93 ? -4.928 -6.184 17.861 1.00 75.88 93 ASP A C 1
ATOM 754 O O . ASP A 1 93 ? -5.791 -6.806 17.230 1.00 75.88 93 ASP A O 1
ATOM 758 N N . SER A 1 94 ? -4.686 -6.443 19.148 1.00 69.75 94 SER A N 1
ATOM 759 C CA . SER A 1 94 ? -5.392 -7.465 19.932 1.00 69.75 94 SER A CA 1
ATOM 760 C C . SER A 1 94 ? -6.887 -7.189 20.131 1.00 69.75 94 SER A C 1
ATOM 762 O O . SER A 1 94 ? -7.615 -8.108 20.505 1.00 69.75 94 SER A O 1
ATOM 764 N N . SER A 1 95 ? -7.360 -5.966 19.873 1.00 66.75 95 SER A N 1
ATOM 765 C CA . SER A 1 95 ? -8.783 -5.613 19.905 1.00 66.75 95 SER A CA 1
ATOM 766 C C . SER A 1 95 ? -9.508 -5.955 18.597 1.00 66.75 95 SER A C 1
ATOM 768 O O . SER A 1 95 ? -10.736 -5.957 18.547 1.00 66.75 95 SER A O 1
ATOM 770 N N . GLY A 1 96 ? -8.765 -6.316 17.545 1.00 60.28 96 GLY A N 1
ATOM 771 C CA . GLY A 1 96 ? -9.300 -6.626 16.227 1.00 60.28 96 GLY A CA 1
ATOM 772 C C . GLY A 1 96 ? -9.170 -5.449 15.261 1.00 60.28 96 GLY A C 1
ATOM 773 O O . GLY A 1 96 ? -8.241 -4.652 15.332 1.00 60.28 96 GLY A O 1
ATOM 774 N N . LEU A 1 97 ? -10.069 -5.374 14.277 1.00 54.34 97 LEU A N 1
ATOM 775 C CA . LEU A 1 97 ? -9.998 -4.370 13.212 1.00 54.34 97 LEU A CA 1
ATOM 776 C C . LEU A 1 97 ? -10.650 -3.055 13.663 1.00 54.34 97 LEU A C 1
ATOM 778 O O . LEU A 1 97 ? -11.722 -2.695 13.186 1.00 54.34 97 LEU A O 1
ATOM 782 N N . HIS A 1 98 ? -10.045 -2.361 14.624 1.00 47.16 98 HIS A N 1
ATOM 783 C CA . HIS A 1 98 ? -10.566 -1.080 15.091 1.00 47.16 98 HIS A CA 1
ATOM 784 C C . HIS A 1 98 ? -9.889 0.089 14.372 1.00 47.16 98 HIS A C 1
ATOM 786 O O . HIS A 1 98 ? -8.820 0.580 14.731 1.00 47.16 98 HIS A O 1
ATOM 792 N N . PHE A 1 99 ? -10.569 0.567 13.332 1.00 52.25 99 PHE A N 1
ATOM 793 C CA . PHE A 1 99 ? -10.283 1.840 12.683 1.00 52.25 99 PHE A CA 1
ATOM 794 C C . PHE A 1 99 ? -10.833 3.012 13.527 1.00 52.25 99 PHE A C 1
ATOM 796 O O . PHE A 1 99 ? -11.771 3.670 13.105 1.00 52.25 99 PHE A O 1
ATOM 803 N N . ASN A 1 100 ? -10.283 3.261 14.725 1.00 34.56 100 ASN A N 1
ATOM 804 C CA . ASN A 1 100 ? -10.522 4.517 15.472 1.00 34.56 100 ASN A CA 1
ATOM 805 C C . ASN A 1 100 ? -9.418 5.547 15.281 1.00 34.56 100 ASN A C 1
ATOM 807 O O . ASN A 1 100 ? -8.279 5.247 15.701 1.00 34.56 100 ASN A O 1
#

Organism: Toxocara canis (NCBI:txid6265)